Protein AF-A0A1H0UG20-F1 (afdb_monomer)

pLDDT: mean 74.75, std 8.63, range [49.75, 87.31]

Radius of gyration: 21.21 Å; Cα contacts (8 Å, |Δi|>4): 4; chains: 1; bounding box: 51×38×36 Å

Solvent-accessible surface area (backbone atoms only — not comparable to full-atom values): 3196 Å² total; per-residue (Å²): 138,82,87,79,81,80,78,72,78,77,75,83,68,83,74,82,81,49,69,69,63,52,48,50,35,70,74,70,42,75,93,66,80,76,78,90,50,85,65,81,75,63,128

Mean pred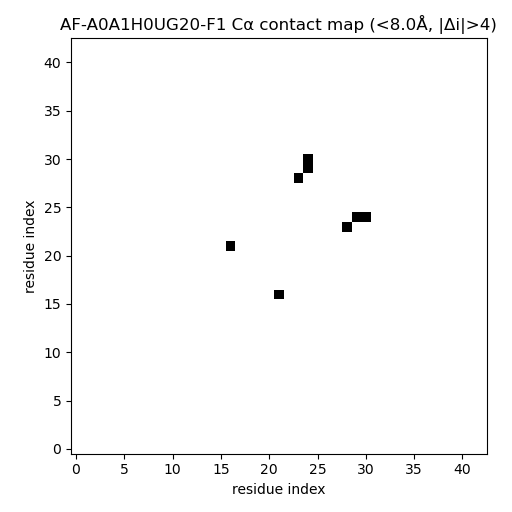icted aligned error: 14.39 Å

InterPro domains:
  IPR053788 CPC_1213-like [NF040908] (2-35)
  IPR053788 CPC_1213-like [PF28213] (2-35)

Foldseek 3Di:
DDDDDDPDPPPPDVPPDDPVVVVCCVVVNDDDDDDDDPCVPPD

Organism: NCBI:txid94869

Secondary structure (DSSP, 8-state):
-PPP--------------HHHHHHHHHH-S-PPPPP-TTTT--

Structure (mmCIF, N/CA/C/O backbone):
data_AF-A0A1H0UG20-F1
#
_entry.id   AF-A0A1H0UG20-F1
#
loop_
_atom_site.group_PDB
_atom_site.id
_atom_site.type_symbol
_atom_site.label_atom_id
_atom_site.label_alt_id
_atom_site.label_comp_id
_atom_site.label_asym_id
_atom_site.label_entity_id
_atom_site.label_seq_id
_atom_site.pdbx_PDB_ins_code
_atom_site.Cartn_x
_atom_site.Cartn_y
_atom_site.Cartn_z
_atom_site.occupancy
_atom_site.B_iso_or_equiv
_atom_site.auth_seq_id
_atom_site.auth_comp_id
_atom_site.auth_asym_id
_atom_site.auth_atom_id
_atom_site.pdbx_PDB_model_num
ATOM 1 N N . MET A 1 1 ? 24.494 29.224 23.597 1.00 49.75 1 MET A N 1
ATOM 2 C CA . MET A 1 1 ? 24.659 27.763 23.763 1.00 49.75 1 MET A CA 1
ATOM 3 C C . MET A 1 1 ? 23.971 27.075 22.594 1.00 49.75 1 MET A C 1
ATOM 5 O O . MET A 1 1 ? 22.793 27.322 22.395 1.00 49.75 1 MET A O 1
ATOM 9 N N . GLY A 1 2 ? 24.709 26.336 21.761 1.00 56.50 2 GLY A N 1
ATOM 10 C CA . GLY A 1 2 ? 24.189 25.773 20.506 1.00 56.50 2 GLY A CA 1
ATOM 11 C C . GLY A 1 2 ? 23.365 24.499 20.710 1.00 56.50 2 GLY A C 1
ATOM 12 O O . GLY A 1 2 ? 23.752 23.628 21.490 1.00 56.50 2 GLY A O 1
ATOM 13 N N . ASN A 1 3 ? 22.243 24.391 19.996 1.00 62.25 3 ASN A N 1
ATOM 14 C CA . ASN A 1 3 ? 21.360 23.224 20.020 1.00 62.25 3 ASN A CA 1
ATOM 15 C C . ASN A 1 3 ? 22.103 21.968 19.542 1.00 62.25 3 ASN A C 1
ATOM 17 O O . ASN A 1 3 ? 22.558 21.892 18.401 1.00 62.25 3 ASN A O 1
ATOM 21 N N . LYS A 1 4 ? 22.213 20.962 20.416 1.00 65.44 4 LYS A N 1
ATOM 22 C CA . LYS A 1 4 ? 22.749 19.643 20.062 1.00 65.44 4 LYS A CA 1
ATOM 23 C C . LYS A 1 4 ? 21.685 18.868 19.287 1.00 65.44 4 LYS A C 1
ATOM 25 O O . LYS A 1 4 ? 20.612 18.584 19.810 1.00 65.44 4 LYS A O 1
ATOM 30 N N . MET A 1 5 ? 21.993 18.508 18.045 1.00 69.31 5 MET A N 1
ATOM 31 C CA . MET A 1 5 ? 21.148 17.645 17.221 1.00 69.31 5 MET A CA 1
ATOM 32 C C . MET A 1 5 ? 21.114 16.237 17.845 1.00 69.31 5 MET A C 1
ATOM 34 O O . MET A 1 5 ? 22.143 15.562 17.926 1.00 69.31 5 MET A O 1
ATOM 38 N N . ILE A 1 6 ? 19.947 15.803 18.329 1.00 70.25 6 ILE A N 1
ATOM 39 C CA . ILE A 1 6 ? 19.757 14.474 18.922 1.00 70.25 6 ILE A CA 1
ATOM 40 C C . ILE A 1 6 ? 19.795 13.447 17.786 1.00 70.25 6 ILE A C 1
ATOM 42 O O . ILE A 1 6 ? 18.827 13.282 17.047 1.00 70.25 6 ILE A O 1
ATOM 46 N N . LYS A 1 7 ? 20.922 12.747 17.630 1.00 65.62 7 LYS A N 1
ATOM 47 C CA . LYS A 1 7 ? 21.003 11.575 16.752 1.00 65.62 7 LYS A CA 1
ATOM 48 C C . LYS A 1 7 ? 20.209 10.445 17.403 1.00 65.62 7 LYS A C 1
ATOM 50 O O . LYS A 1 7 ? 20.717 9.752 18.284 1.00 65.62 7 LYS A O 1
ATOM 55 N N . THR A 1 8 ? 18.960 10.260 16.991 1.00 67.44 8 THR A N 1
ATOM 56 C CA . THR A 1 8 ? 18.225 9.036 17.303 1.00 67.44 8 THR A CA 1
ATOM 57 C C . THR A 1 8 ? 18.993 7.875 16.674 1.00 67.44 8 THR A C 1
ATOM 59 O O . THR A 1 8 ? 19.289 7.882 15.477 1.00 67.44 8 THR A O 1
ATOM 62 N N . LYS A 1 9 ? 19.409 6.892 17.484 1.00 65.00 9 LYS A N 1
ATOM 63 C CA . LYS A 1 9 ? 20.011 5.665 16.953 1.00 65.00 9 LYS A CA 1
ATOM 64 C C . LYS A 1 9 ? 18.961 5.048 16.033 1.00 65.00 9 LYS A C 1
ATOM 66 O O . LYS A 1 9 ? 17.913 4.626 16.522 1.00 65.00 9 LYS A O 1
ATOM 71 N N . LYS A 1 10 ? 19.197 5.052 14.714 1.00 65.31 10 LYS A N 1
ATOM 72 C CA . LYS A 1 10 ? 18.365 4.304 13.769 1.00 65.31 10 LYS A CA 1
ATOM 73 C C . LYS A 1 10 ? 18.451 2.852 14.216 1.00 65.31 10 LYS A C 1
ATOM 75 O O . LYS A 1 10 ? 19.474 2.205 14.031 1.00 65.31 10 LYS A O 1
ATOM 80 N N . GLN A 1 11 ? 17.410 2.382 14.895 1.00 65.31 11 GLN A N 1
ATOM 81 C CA . GLN A 1 11 ? 17.230 0.966 15.160 1.00 65.31 11 GLN A CA 1
ATOM 82 C C . GLN A 1 11 ? 17.262 0.313 13.780 1.00 65.31 11 GLN A C 1
ATOM 84 O O . GLN A 1 11 ? 16.414 0.630 12.942 1.00 65.31 11 GLN A O 1
ATOM 89 N N . HIS A 1 12 ? 18.287 -0.498 13.514 1.00 62.41 12 HIS A N 1
ATOM 90 C CA . HIS A 1 12 ? 18.366 -1.310 12.308 1.00 62.41 12 HIS A CA 1
ATOM 91 C C . HIS A 1 12 ? 17.264 -2.358 12.431 1.00 62.41 12 HIS A C 1
ATOM 93 O O . HIS A 1 12 ? 17.490 -3.480 12.867 1.00 62.41 12 HIS A O 1
ATOM 99 N N . LYS A 1 13 ? 16.028 -1.946 12.147 1.00 69.44 13 LYS A N 1
ATOM 100 C CA . LYS A 1 13 ? 14.923 -2.871 11.974 1.00 69.44 13 LYS A CA 1
ATOM 101 C C . LYS A 1 13 ? 15.297 -3.690 10.751 1.00 69.44 13 LYS A C 1
ATOM 103 O O . LYS A 1 13 ? 15.576 -3.107 9.704 1.00 69.44 13 LYS A O 1
ATOM 108 N N . ASN A 1 14 ? 15.340 -5.008 10.890 1.00 69.81 14 ASN A N 1
ATOM 109 C CA . ASN A 1 14 ? 15.459 -5.906 9.754 1.00 69.81 14 ASN A CA 1
ATOM 110 C C . ASN A 1 14 ? 14.200 -5.701 8.909 1.00 69.81 14 ASN A C 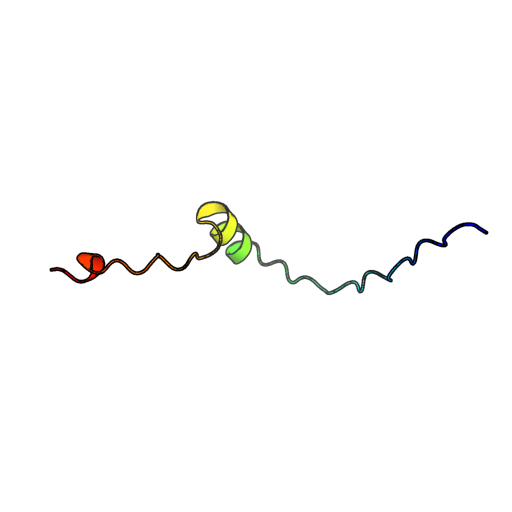1
ATOM 112 O O . ASN A 1 14 ? 13.149 -6.278 9.186 1.00 69.81 14 ASN A O 1
ATOM 116 N N . VAL A 1 15 ? 14.275 -4.790 7.941 1.00 70.00 15 VAL A N 1
ATOM 117 C CA . VAL A 1 15 ? 13.213 -4.603 6.964 1.00 70.00 15 VAL A CA 1
ATOM 118 C C . VAL A 1 15 ? 13.237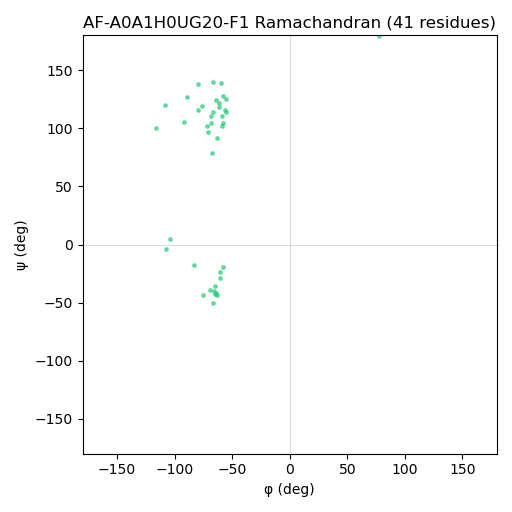 -5.863 6.114 1.00 70.00 15 VAL A C 1
ATOM 120 O O . VAL A 1 15 ? 14.217 -6.145 5.430 1.00 70.00 15 VAL A O 1
ATOM 123 N N . SER A 1 16 ? 12.196 -6.681 6.250 1.00 75.31 16 SER A N 1
ATOM 124 C CA . SER A 1 16 ? 12.020 -7.851 5.402 1.00 75.31 16 SER A CA 1
ATOM 125 C C . SER A 1 16 ? 11.719 -7.353 3.993 1.00 75.31 16 SER A C 1
ATOM 127 O O . SER A 1 16 ? 10.632 -6.843 3.729 1.00 75.31 16 SER A O 1
ATOM 129 N N . HIS A 1 17 ? 12.715 -7.452 3.118 1.00 83.62 17 HIS A N 1
ATOM 130 C CA . HIS A 1 17 ? 12.552 -7.174 1.701 1.00 83.62 17 HIS A CA 1
ATOM 131 C C . HIS A 1 17 ? 11.920 -8.388 1.036 1.00 83.62 17 HIS A C 1
A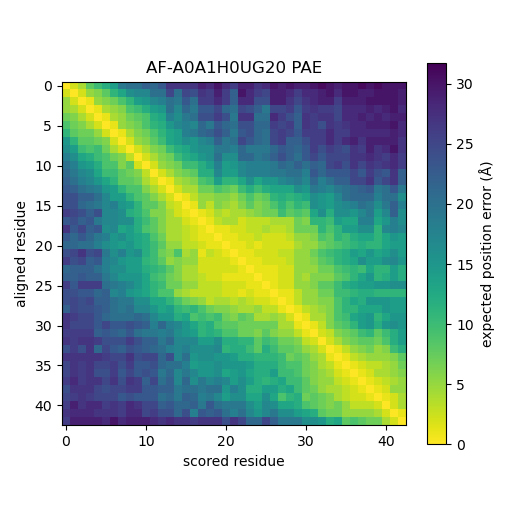TOM 133 O O . HIS A 1 17 ? 12.509 -9.470 1.007 1.00 83.62 17 HIS A O 1
ATOM 139 N N . ASN A 1 18 ? 10.707 -8.205 0.523 1.00 87.31 18 ASN A N 1
ATOM 140 C CA . ASN A 1 18 ? 10.036 -9.206 -0.291 1.00 87.31 18 ASN A CA 1
ATOM 141 C C . ASN A 1 18 ? 9.839 -8.624 -1.698 1.00 87.31 18 ASN A C 1
ATOM 143 O O . ASN A 1 18 ? 8.889 -7.862 -1.903 1.00 87.31 18 ASN A O 1
ATOM 147 N N . PRO A 1 19 ? 10.696 -8.988 -2.669 1.00 84.62 19 PRO A N 1
ATOM 148 C CA . PRO A 1 19 ? 10.676 -8.391 -4.002 1.00 84.62 19 PRO A CA 1
ATOM 149 C C . PRO A 1 19 ? 9.344 -8.616 -4.723 1.00 84.62 19 PRO A C 1
ATOM 151 O O . PRO A 1 19 ? 8.920 -7.771 -5.504 1.00 84.62 19 PRO A O 1
ATOM 154 N N . GLN A 1 20 ? 8.635 -9.711 -4.432 1.00 85.81 20 GLN A N 1
ATOM 155 C CA . GLN A 1 20 ? 7.326 -9.971 -5.030 1.00 85.81 20 GLN A CA 1
ATOM 156 C C . GLN A 1 20 ? 6.302 -8.940 -4.544 1.00 85.81 20 GLN A C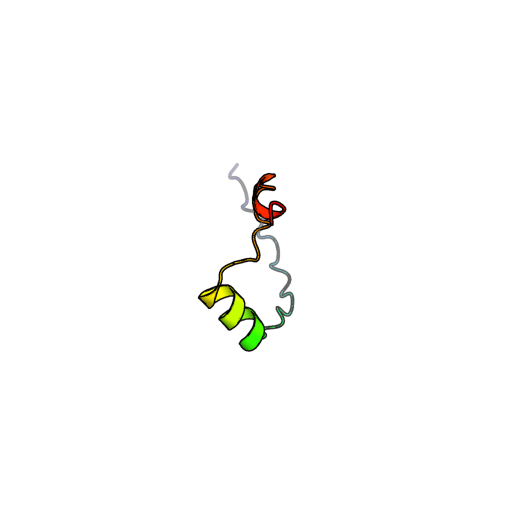 1
ATOM 158 O O . GLN A 1 20 ? 5.659 -8.280 -5.355 1.00 85.81 20 GLN A O 1
ATOM 163 N N . VAL A 1 21 ? 6.200 -8.730 -3.230 1.00 82.75 21 VAL A N 1
ATOM 164 C CA . VAL A 1 21 ? 5.260 -7.759 -2.642 1.00 82.75 21 VAL A CA 1
ATOM 165 C C . VAL A 1 21 ? 5.624 -6.325 -3.030 1.00 82.75 21 VAL A C 1
ATOM 167 O O . VAL A 1 21 ? 4.741 -5.521 -3.328 1.00 82.75 21 VAL A O 1
ATOM 170 N N . GLU A 1 22 ? 6.916 -6.004 -3.048 1.00 84.31 22 GLU A N 1
ATOM 171 C CA . GLU A 1 22 ? 7.414 -4.691 -3.461 1.0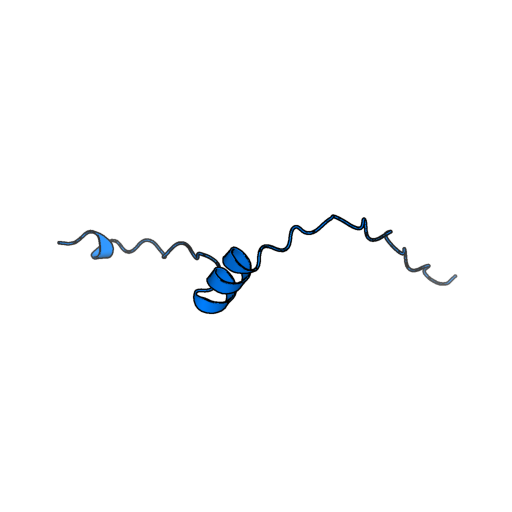0 84.31 22 GLU A CA 1
ATOM 172 C C . GLU A 1 22 ? 7.118 -4.418 -4.944 1.00 84.31 22 GLU A C 1
ATOM 174 O O . GLU A 1 22 ? 6.625 -3.339 -5.268 1.00 84.31 22 GLU A O 1
ATOM 179 N N . SER A 1 23 ? 7.313 -5.402 -5.831 1.00 84.75 23 SER A N 1
ATOM 180 C CA . SER A 1 23 ? 6.994 -5.266 -7.261 1.00 84.75 23 SER A CA 1
ATOM 181 C C . SER A 1 23 ? 5.499 -5.059 -7.514 1.00 84.75 23 SER A C 1
ATOM 183 O O . SER A 1 23 ? 5.127 -4.176 -8.281 1.00 84.75 23 SER A O 1
ATOM 185 N N . VAL A 1 24 ? 4.626 -5.788 -6.808 1.00 82.75 24 VAL A N 1
ATOM 186 C CA . VAL A 1 24 ? 3.167 -5.632 -6.925 1.00 82.75 24 VAL A CA 1
ATOM 187 C C . VAL A 1 24 ? 2.737 -4.233 -6.482 1.00 82.75 24 VAL A C 1
ATOM 189 O O . VAL A 1 24 ? 1.965 -3.578 -7.182 1.00 82.75 24 VAL A O 1
ATOM 192 N N . LYS A 1 25 ? 3.281 -3.729 -5.368 1.00 83.88 25 LYS A N 1
ATOM 193 C CA . LYS A 1 25 ? 3.028 -2.353 -4.915 1.00 83.88 25 LYS A CA 1
ATOM 194 C C . LYS A 1 25 ? 3.585 -1.307 -5.879 1.00 83.88 25 LYS A C 1
ATOM 196 O O . LYS A 1 25 ? 2.967 -0.264 -6.051 1.00 83.88 25 LYS A O 1
ATOM 201 N N . ALA A 1 26 ? 4.729 -1.561 -6.511 1.00 81.69 26 ALA A N 1
ATOM 202 C CA . ALA A 1 26 ? 5.301 -0.649 -7.498 1.00 81.69 26 ALA A CA 1
ATOM 203 C C . ALA A 1 26 ? 4.460 -0.594 -8.786 1.00 81.69 26 ALA A C 1
ATOM 205 O O . ALA A 1 26 ? 4.268 0.485 -9.341 1.00 81.69 26 ALA A O 1
ATOM 206 N N . CYS A 1 27 ? 3.930 -1.733 -9.242 1.00 83.75 27 CYS A N 1
ATOM 207 C CA . CYS A 1 27 ? 3.116 -1.814 -10.456 1.00 83.75 27 CYS A CA 1
ATOM 208 C C . CYS A 1 27 ? 1.696 -1.268 -10.269 1.00 83.75 27 CYS A C 1
ATOM 210 O O . CYS A 1 27 ? 1.196 -0.558 -11.137 1.00 83.75 27 CYS A O 1
ATOM 212 N N . PHE A 1 28 ? 1.038 -1.607 -9.158 1.00 82.69 28 PHE A N 1
ATOM 213 C CA . PHE A 1 28 ? -0.384 -1.308 -8.938 1.00 82.69 28 PHE A CA 1
ATOM 214 C C . PHE A 1 28 ? -0.627 -0.199 -7.905 1.00 82.69 28 PHE A C 1
ATOM 216 O O . PHE A 1 28 ? -1.768 0.213 -7.696 1.00 82.69 28 PHE A O 1
ATOM 223 N N . GLY A 1 29 ? 0.434 0.310 -7.276 1.00 79.81 29 GLY A N 1
ATOM 224 C CA . GLY A 1 29 ? 0.350 1.250 -6.165 1.00 79.81 29 GLY A CA 1
ATOM 225 C C . GLY A 1 29 ? -0.017 0.574 -4.844 1.00 79.81 29 GLY A C 1
ATOM 226 O O . GLY A 1 29 ? -0.230 -0.637 -4.751 1.00 79.81 29 GLY A O 1
ATOM 227 N N 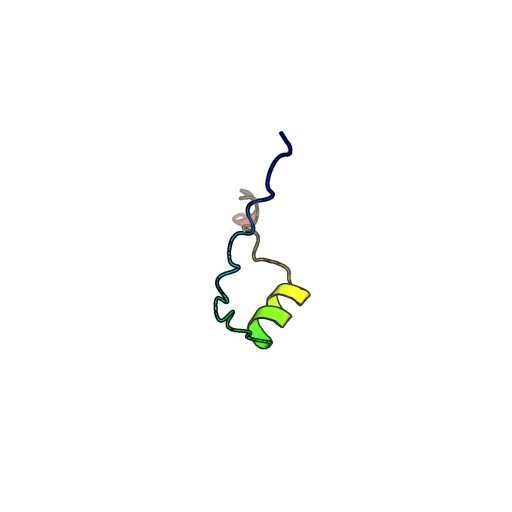. GLU A 1 30 ? -0.092 1.373 -3.781 1.00 77.25 30 GLU A N 1
ATOM 228 C CA . GLU A 1 30 ? -0.687 0.904 -2.532 1.00 77.25 30 GLU A CA 1
ATOM 229 C C . GLU A 1 30 ? -2.188 0.664 -2.734 1.00 77.25 30 GLU A C 1
ATOM 231 O O . GLU A 1 30 ? -2.837 1.479 -3.401 1.00 77.25 30 GLU A O 1
ATOM 236 N N . PRO A 1 31 ? -2.760 -0.412 -2.160 1.00 73.62 31 PRO A N 1
ATOM 237 C CA . PRO A 1 31 ? -4.191 -0.657 -2.229 1.00 73.62 31 PRO A CA 1
ATOM 238 C C . PRO A 1 31 ? -4.938 0.538 -1.637 1.00 73.62 31 PRO A C 1
ATOM 240 O O . PRO A 1 31 ? -4.965 0.736 -0.422 1.00 73.62 31 PRO A O 1
ATOM 243 N N . LYS A 1 32 ? -5.532 1.359 -2.499 1.00 73.38 32 LYS A N 1
ATOM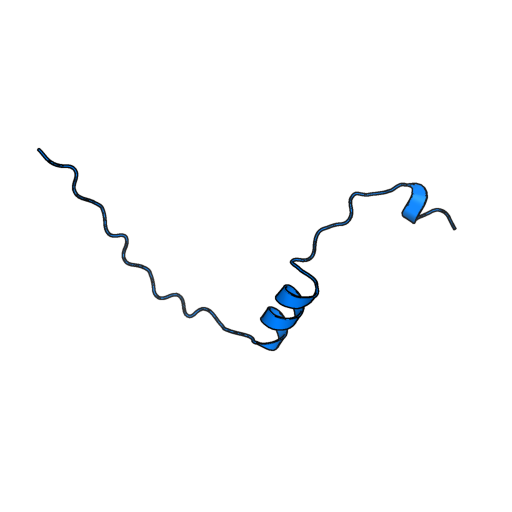 244 C CA . LYS A 1 32 ? -6.436 2.423 -2.080 1.00 73.38 32 LYS A CA 1
ATOM 245 C C . LYS A 1 32 ? -7.832 1.834 -2.037 1.00 73.38 32 LYS A C 1
ATOM 247 O O . LYS A 1 32 ? -8.291 1.255 -3.021 1.00 73.38 32 LYS A O 1
ATOM 252 N N . ALA A 1 33 ? -8.503 1.985 -0.899 1.00 74.75 33 ALA A N 1
ATOM 253 C CA . ALA A 1 33 ? -9.937 1.762 -0.855 1.00 74.75 33 ALA A CA 1
ATOM 254 C C . ALA A 1 33 ? -10.573 2.669 -1.914 1.00 74.75 33 ALA A C 1
ATOM 256 O O . ALA A 1 33 ? -10.310 3.875 -1.940 1.00 74.75 33 ALA A O 1
ATOM 257 N N . LYS A 1 34 ? -11.359 2.081 -2.818 1.00 71.94 34 LYS A N 1
ATOM 258 C CA . LYS A 1 34 ? -12.195 2.879 -3.710 1.00 71.94 34 LYS A CA 1
ATOM 259 C C . LYS A 1 34 ? -13.144 3.694 -2.836 1.00 71.94 34 LYS A C 1
ATOM 261 O O . LYS A 1 34 ? -13.647 3.195 -1.828 1.00 71.94 34 LYS A O 1
ATOM 266 N N . THR A 1 35 ? -13.355 4.953 -3.197 1.00 79.75 35 THR A N 1
ATOM 267 C CA . THR A 1 35 ? -14.447 5.736 -2.621 1.00 79.75 35 THR A CA 1
ATOM 268 C C . THR A 1 35 ? -15.743 5.001 -2.918 1.00 79.75 35 THR A C 1
ATOM 270 O O . THR A 1 35 ? -15.963 4.634 -4.067 1.00 79.75 35 THR A O 1
ATOM 273 N N . TYR A 1 36 ? -16.555 4.755 -1.892 1.00 79.38 36 TYR A N 1
ATOM 274 C CA . TYR A 1 36 ? -17.839 4.082 -2.056 1.00 79.38 36 TYR A CA 1
ATOM 275 C C . TYR A 1 36 ? -18.697 4.836 -3.079 1.00 79.38 36 TYR A C 1
ATOM 277 O O . TYR A 1 36 ? -19.062 5.989 -2.835 1.00 79.38 36 TYR A O 1
ATOM 285 N N . ASP A 1 37 ? -19.003 4.187 -4.201 1.00 81.88 37 ASP A N 1
ATOM 286 C CA . ASP A 1 37 ? -19.931 4.688 -5.206 1.00 81.88 37 ASP A CA 1
ATOM 287 C C . ASP A 1 37 ? -21.227 3.857 -5.145 1.00 81.88 37 ASP A C 1
ATOM 289 O O . ASP A 1 37 ? -21.196 2.643 -5.350 1.00 81.88 37 ASP A O 1
ATOM 293 N N . PRO A 1 38 ? -22.392 4.467 -4.869 1.00 81.25 38 PRO A N 1
ATOM 294 C CA . PRO A 1 38 ? -23.679 3.771 -4.900 1.00 81.25 38 PRO A CA 1
ATOM 295 C C . PRO A 1 38 ? -24.003 3.119 -6.255 1.00 81.25 38 PRO A C 1
ATOM 297 O O . PRO A 1 38 ? -24.876 2.252 -6.322 1.00 81.25 38 PRO A O 1
ATOM 300 N N . THR A 1 39 ? -23.344 3.546 -7.335 1.00 81.94 39 THR A N 1
ATOM 301 C CA . THR A 1 39 ? -23.496 2.971 -8.675 1.00 81.94 39 THR A CA 1
ATOM 302 C C . THR A 1 39 ? -22.645 1.719 -8.897 1.00 81.94 39 THR A C 1
ATOM 304 O O . THR A 1 39 ? -23.017 0.921 -9.754 1.00 81.94 39 THR A O 1
ATOM 307 N N . ASP A 1 40 ? -21.618 1.458 -8.070 1.00 77.88 40 ASP A N 1
ATOM 308 C CA . ASP A 1 40 ? -20.816 0.217 -8.120 1.00 77.88 40 ASP A CA 1
ATOM 309 C C . ASP A 1 40 ? -21.672 -1.042 -7.880 1.00 77.88 40 ASP A C 1
ATOM 311 O O . ASP A 1 40 ? -21.310 -2.144 -8.287 1.00 77.88 40 ASP A O 1
ATOM 315 N N . PHE A 1 41 ? -22.816 -0.883 -7.210 1.00 77.94 41 PHE A N 1
ATOM 316 C CA . PHE A 1 41 ? -23.737 -1.965 -6.852 1.00 77.94 41 PHE A CA 1
ATOM 317 C C . PHE A 1 41 ? -24.991 -2.013 -7.733 1.00 77.94 41 PHE A C 1
ATOM 319 O O . PHE A 1 41 ? -25.903 -2.797 -7.459 1.00 77.94 41 PHE A O 1
ATOM 326 N N . LYS A 1 42 ? -25.078 -1.168 -8.7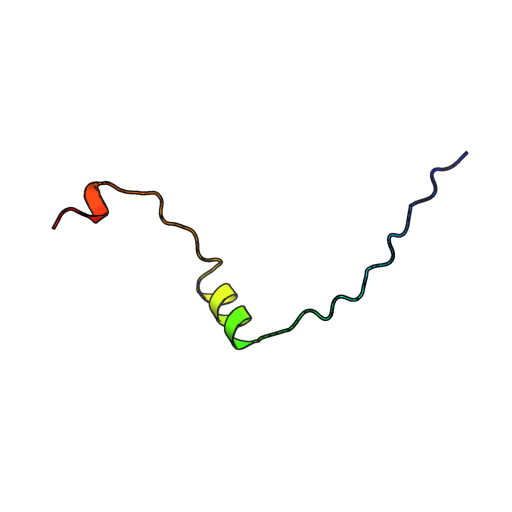67 1.00 74.25 42 LYS A N 1
ATOM 327 C CA . LYS A 1 42 ? -26.222 -1.142 -9.681 1.00 74.25 42 LYS A CA 1
ATOM 328 C C . LYS A 1 42 ? -25.931 -2.075 -10.861 1.00 74.25 42 LYS A C 1
ATOM 330 O O . LYS A 1 42 ? -25.093 -1.763 -11.699 1.00 74.25 42 LYS A O 1
ATOM 335 N N . ILE A 1 43 ? -26.588 -3.237 -10.851 1.00 72.06 43 ILE A N 1
ATOM 336 C CA . ILE A 1 43 ? -26.541 -4.279 -11.895 1.00 72.06 43 ILE A CA 1
ATOM 337 C C . ILE A 1 43 ? -27.412 -3.867 -13.083 1.00 72.06 43 ILE A C 1
ATOM 339 O O . ILE A 1 43 ? -28.519 -3.335 -12.828 1.00 72.06 43 ILE A O 1
#

Sequence (43 aa):
MGNKMIKTKKQHKNVSHNPQVESVKACFGEPKAKTYDPTDFKI